Protein AF-A0A0A7EUL0-F1 (afdb_monomer_lite)

pLDDT: mean 91.89, std 4.51, range [74.25, 96.5]

Structure (mmCIF, N/CA/C/O backbone):
data_AF-A0A0A7EUL0-F1
#
_entry.id   AF-A0A0A7EUL0-F1
#
loop_
_atom_site.group_PDB
_atom_site.id
_atom_site.type_symbol
_atom_sit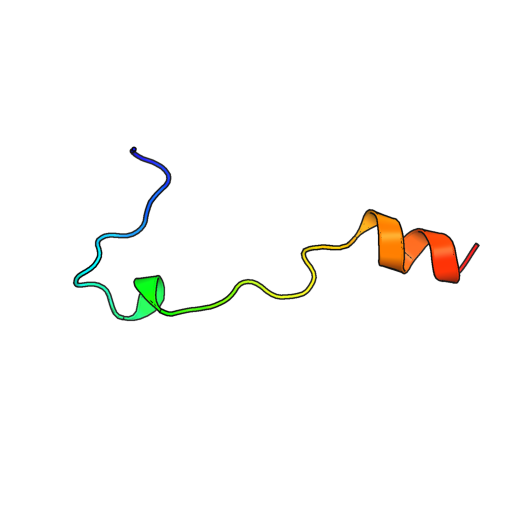e.label_atom_id
_atom_site.label_alt_id
_atom_site.label_comp_id
_atom_site.label_asym_id
_atom_site.label_entity_id
_atom_site.label_seq_id
_atom_site.pdbx_PDB_ins_code
_atom_site.Cartn_x
_atom_site.Cartn_y
_atom_site.Cartn_z
_atom_site.occupancy
_atom_site.B_iso_or_equiv
_atom_site.auth_seq_id
_atom_site.auth_comp_id
_atom_site.auth_asym_id
_atom_site.auth_atom_id
_atom_site.pdbx_PDB_model_num
ATOM 1 N N . ASN A 1 1 ? -1.455 11.922 -11.526 1.00 83.25 1 ASN A N 1
ATOM 2 C CA . ASN A 1 1 ? -1.626 12.078 -10.066 1.00 83.25 1 ASN A CA 1
ATOM 3 C C . ASN A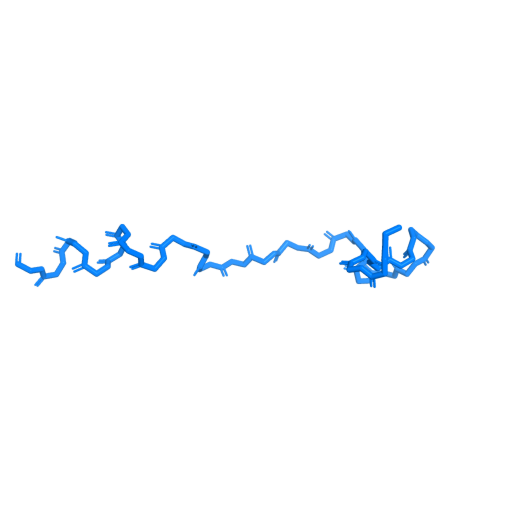 1 1 ? -0.352 11.559 -9.415 1.00 83.25 1 ASN A C 1
ATOM 5 O O . ASN A 1 1 ? -0.064 10.387 -9.624 1.00 83.25 1 ASN A O 1
ATOM 9 N N . PRO A 1 2 ? 0.428 12.398 -8.714 1.00 86.31 2 PRO A N 1
ATOM 10 C CA . PRO A 1 2 ? 1.696 11.984 -8.103 1.00 86.31 2 PRO A CA 1
ATOM 11 C C . PRO A 1 2 ? 1.541 10.894 -7.026 1.00 86.31 2 PRO A C 1
ATOM 13 O O . PRO A 1 2 ? 2.523 10.256 -6.676 1.00 86.31 2 PRO A O 1
ATOM 16 N N . ASN A 1 3 ? 0.318 10.637 -6.545 1.00 90.81 3 ASN A N 1
ATOM 17 C CA . ASN A 1 3 ? 0.021 9.596 -5.554 1.00 90.81 3 ASN A CA 1
ATOM 18 C C . ASN A 1 3 ? -0.238 8.203 -6.160 1.00 90.81 3 ASN A C 1
ATOM 20 O O . ASN A 1 3 ? -0.626 7.289 -5.438 1.00 90.81 3 ASN A O 1
ATOM 24 N N . LEU A 1 4 ? -0.088 8.030 -7.478 1.00 90.31 4 LEU A N 1
ATOM 25 C CA . LEU A 1 4 ? -0.277 6.739 -8.142 1.00 90.31 4 LEU A CA 1
ATOM 26 C C . LEU A 1 4 ? 1.070 6.122 -8.504 1.00 90.31 4 LEU A C 1
ATOM 28 O O . LEU A 1 4 ? 1.935 6.779 -9.083 1.00 90.31 4 LEU A O 1
ATOM 32 N N . ILE A 1 5 ? 1.214 4.832 -8.215 1.00 94.38 5 ILE A N 1
ATOM 33 C CA . ILE A 1 5 ? 2.340 4.033 -8.693 1.00 94.38 5 ILE A CA 1
ATOM 34 C C . ILE A 1 5 ? 2.229 3.892 -10.218 1.00 94.38 5 ILE A C 1
ATOM 36 O O . ILE A 1 5 ? 1.131 3.737 -10.757 1.00 94.38 5 ILE A O 1
ATOM 40 N N . SER A 1 6 ? 3.369 3.939 -10.918 1.00 94.88 6 SER A N 1
ATOM 41 C CA . SER A 1 6 ? 3.419 3.696 -12.365 1.00 94.88 6 SER A CA 1
ATOM 42 C C . SER A 1 6 ? 2.755 2.354 -12.721 1.00 94.88 6 SER A C 1
ATOM 44 O O . SER A 1 6 ? 3.114 1.343 -12.110 1.00 94.88 6 SER A O 1
ATOM 46 N N . PRO A 1 7 ? 1.860 2.292 -13.728 1.00 94.50 7 PRO A N 1
ATOM 47 C CA . PRO A 1 7 ? 1.175 1.053 -14.116 1.00 94.50 7 PRO A CA 1
ATOM 48 C C . PRO A 1 7 ? 2.110 -0.093 -14.523 1.00 94.50 7 PRO A C 1
ATOM 50 O O . PRO A 1 7 ? 1.760 -1.257 -14.376 1.00 94.50 7 PRO A O 1
ATOM 53 N N . ALA A 1 8 ? 3.310 0.222 -15.022 1.00 96.06 8 ALA A N 1
ATOM 54 C CA . ALA A 1 8 ? 4.306 -0.782 -15.399 1.00 96.06 8 ALA A CA 1
ATOM 55 C C . ALA A 1 8 ? 5.043 -1.398 -14.192 1.00 96.06 8 ALA A C 1
ATOM 57 O O . ALA A 1 8 ? 5.792 -2.359 -14.341 1.00 96.06 8 ALA A O 1
ATOM 58 N N . SER A 1 9 ? 4.871 -0.839 -12.993 1.00 96.50 9 SER A N 1
ATOM 59 C CA . SER A 1 9 ? 5.480 -1.373 -11.780 1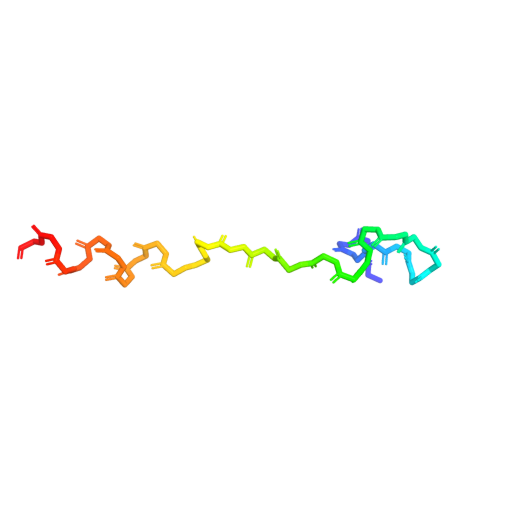.00 96.50 9 SER A CA 1
ATOM 60 C C . SER A 1 9 ? 4.704 -2.584 -11.266 1.00 96.50 9 SER A C 1
ATOM 62 O O . SER A 1 9 ? 3.479 -2.533 -11.168 1.00 96.50 9 SER A O 1
ATOM 64 N N . VAL A 1 10 ? 5.406 -3.628 -10.819 1.00 96.25 10 VAL A N 1
ATOM 65 C CA . VAL A 1 10 ? 4.806 -4.787 -10.124 1.00 96.25 10 VAL A CA 1
ATOM 66 C C . VAL A 1 10 ? 3.979 -4.345 -8.908 1.00 96.25 10 VAL A C 1
ATOM 68 O O . VAL A 1 10 ? 2.916 -4.903 -8.633 1.00 96.2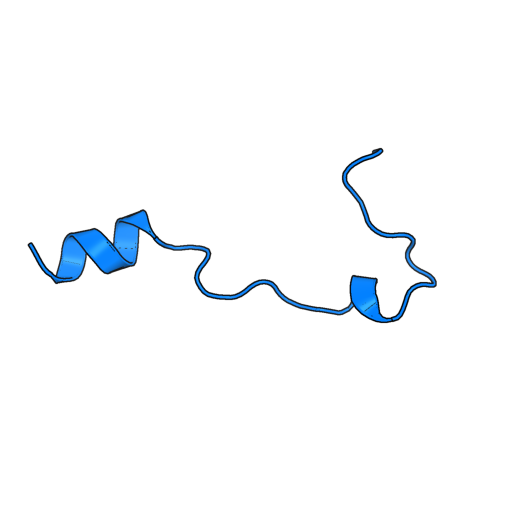5 10 VAL A O 1
ATOM 71 N N . PHE A 1 11 ? 4.416 -3.287 -8.218 1.00 95.25 11 PHE A N 1
ATOM 72 C CA . PHE A 1 11 ? 3.729 -2.745 -7.044 1.00 95.25 11 PHE A CA 1
ATOM 73 C C . PHE A 1 11 ? 2.356 -2.142 -7.367 1.00 95.25 11 PHE A C 1
ATOM 75 O O . PHE A 1 11 ? 1.525 -2.019 -6.475 1.00 95.25 11 PHE A O 1
ATOM 82 N N . SER A 1 12 ? 2.072 -1.805 -8.630 1.00 94.81 12 SER A N 1
ATOM 83 C CA . SER A 1 12 ? 0.763 -1.264 -9.030 1.00 94.81 12 SER A CA 1
ATOM 84 C C . SER A 1 12 ? -0.381 -2.275 -8.876 1.00 94.81 12 SER A C 1
ATOM 86 O O . SER A 1 12 ? -1.538 -1.885 -8.740 1.00 94.81 12 SER A O 1
ATOM 88 N N . SER A 1 13 ? -0.062 -3.574 -8.855 1.00 94.31 13 SER A N 1
ATOM 89 C CA . SER A 1 13 ? -1.033 -4.658 -8.661 1.00 94.31 13 SER A CA 1
ATOM 90 C C . SER A 1 13 ? -1.253 -5.018 -7.189 1.00 94.31 13 SER A C 1
ATOM 92 O O . SER A 1 13 ? -2.145 -5.807 -6.875 1.00 94.31 13 SER A O 1
ATOM 94 N N . TRP A 1 14 ? -0.446 -4.469 -6.276 1.00 94.19 14 TRP A N 1
ATOM 95 C CA . TRP A 1 14 ? -0.545 -4.782 -4.854 1.00 94.19 14 TRP A CA 1
ATOM 96 C C . TRP A 1 14 ? -1.789 -4.137 -4.241 1.00 94.19 14 TRP A C 1
ATOM 98 O O . TRP A 1 14 ? -2.161 -3.007 -4.561 1.00 94.19 14 TRP A O 1
ATOM 108 N N . LYS A 1 15 ? -2.441 -4.867 -3.333 1.00 91.94 15 LYS A N 1
ATOM 109 C CA . LYS A 1 15 ? -3.578 -4.370 -2.555 1.00 91.94 15 LYS A CA 1
ATOM 110 C C . LYS A 1 15 ? -3.116 -4.033 -1.145 1.00 91.94 15 LYS A C 1
ATOM 112 O O . LYS A 1 15 ? -2.448 -4.837 -0.502 1.00 91.94 15 LYS A O 1
ATOM 117 N N . VAL A 1 16 ? -3.492 -2.849 -0.671 1.00 90.19 16 VAL A N 1
ATOM 118 C CA . VAL A 1 16 ? -3.297 -2.459 0.727 1.00 90.19 16 VAL A CA 1
ATOM 119 C C . VAL A 1 16 ? -4.376 -3.143 1.560 1.00 90.19 16 VAL A C 1
ATOM 121 O O . VAL A 1 16 ? -5.559 -3.051 1.233 1.00 90.19 16 VAL A O 1
ATOM 124 N N . ILE A 1 17 ? -3.962 -3.842 2.613 1.00 88.81 17 ILE A N 1
ATOM 125 C CA . ILE A 1 17 ? -4.859 -4.447 3.604 1.00 88.81 17 ILE A CA 1
ATOM 126 C C . ILE A 1 17 ? -4.935 -3.567 4.854 1.00 88.81 17 ILE A C 1
ATOM 128 O O . ILE A 1 17 ? -4.172 -2.613 4.997 1.00 88.81 17 ILE A O 1
ATOM 132 N N . CYS A 1 18 ? -5.855 -3.894 5.761 1.00 87.94 18 CYS A N 1
ATOM 133 C CA . CYS A 1 18 ? -6.057 -3.172 7.019 1.00 87.94 18 CYS A CA 1
ATOM 134 C C . CYS A 1 18 ? -6.448 -1.689 6.844 1.00 87.94 18 CYS A C 1
ATOM 136 O O . CYS A 1 18 ? -6.153 -0.854 7.693 1.00 87.94 18 CYS A O 1
ATOM 138 N N . THR A 1 19 ? -7.137 -1.348 5.752 1.00 93.38 19 THR A N 1
ATOM 139 C CA . THR A 1 19 ? -7.574 0.031 5.463 1.00 93.38 19 THR A CA 1
ATOM 140 C C . THR A 1 19 ? -8.769 0.486 6.303 1.00 93.38 19 THR A C 1
ATOM 142 O O . THR A 1 19 ? -9.105 1.664 6.297 1.00 93.38 19 THR A O 1
ATOM 145 N N . LEU A 1 20 ? -9.419 -0.435 7.017 1.00 94.19 20 LEU A N 1
ATOM 146 C CA . LEU A 1 20 ? -10.666 -0.216 7.756 1.00 94.19 20 LEU A CA 1
ATOM 147 C C . LEU A 1 20 ? -10.408 -0.040 9.261 1.00 94.19 20 LEU A C 1
ATOM 149 O O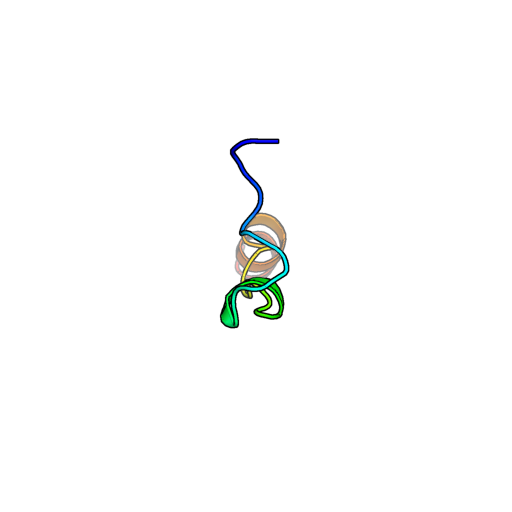 . LEU A 1 20 ? -11.095 -0.625 10.089 1.00 94.19 20 LEU A O 1
ATOM 153 N N . SER A 1 21 ? -9.386 0.746 9.617 1.00 92.12 21 SER A N 1
ATOM 154 C CA . SER A 1 21 ? -8.942 0.935 11.012 1.00 92.12 21 SER A CA 1
ATOM 155 C C . SER A 1 21 ? -10.082 1.339 11.956 1.00 92.12 21 SER A C 1
ATOM 157 O O . SER A 1 21 ? -10.238 0.750 13.021 1.00 92.12 21 SER A O 1
ATOM 159 N N . GLU A 1 22 ? -10.926 2.289 11.544 1.00 94.06 22 GLU A N 1
ATOM 160 C CA . GLU A 1 22 ? -12.083 2.735 12.332 1.00 94.06 22 GLU A CA 1
ATOM 161 C C . GLU A 1 22 ? -13.082 1.599 12.595 1.00 94.06 22 GLU A C 1
ATOM 163 O O .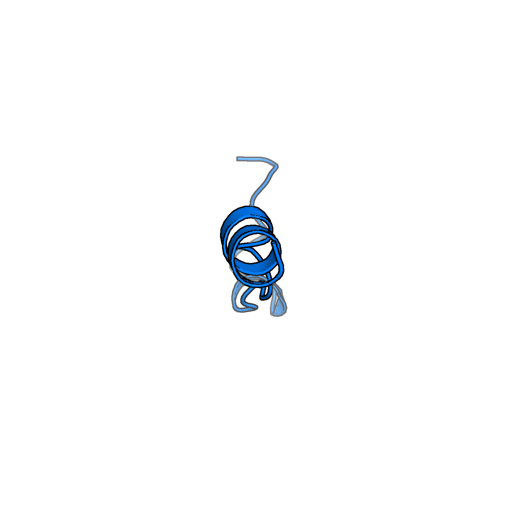 GLU A 1 22 ? -13.511 1.398 13.729 1.00 94.06 22 GLU A O 1
ATOM 168 N N . GLU A 1 23 ? -13.388 0.800 11.570 1.00 94.00 23 GLU A N 1
ATOM 169 C CA . GLU A 1 23 ? -14.288 -0.345 11.694 1.00 94.00 23 GLU A CA 1
ATOM 170 C C . GLU A 1 23 ? -13.716 -1.403 12.641 1.00 94.00 23 GLU A C 1
ATOM 172 O O . GLU A 1 23 ? -14.432 -1.894 13.511 1.00 94.00 23 GLU A O 1
ATOM 177 N N . TYR A 1 24 ? -12.429 -1.737 12.518 1.00 91.88 24 TYR A N 1
ATOM 178 C CA . TYR A 1 24 ? -11.789 -2.705 13.409 1.00 91.88 24 TYR A CA 1
ATOM 179 C C . TYR A 1 24 ? -11.802 -2.231 14.861 1.00 91.88 24 TYR A C 1
ATOM 181 O O . TYR A 1 24 ? -12.206 -2.988 15.737 1.00 91.88 24 TYR A O 1
ATOM 189 N N . ASN A 1 25 ? -11.450 -0.969 15.110 1.00 93.06 25 ASN A N 1
ATOM 190 C CA . ASN A 1 25 ? -11.424 -0.412 16.462 1.00 93.06 25 ASN A CA 1
ATOM 191 C C . ASN A 1 25 ? -12.824 -0.344 17.091 1.00 93.06 25 ASN A C 1
ATOM 193 O O . ASN A 1 25 ? -12.957 -0.542 18.293 1.00 93.06 25 ASN A O 1
ATOM 197 N N . SER A 1 26 ? -13.872 -0.105 16.293 1.00 94.81 26 SER A N 1
ATOM 198 C CA . SER A 1 26 ? -15.258 -0.057 16.783 1.00 94.81 26 SER A CA 1
ATOM 199 C C . SER A 1 26 ? -15.785 -1.399 17.306 1.00 94.81 26 SER A C 1
ATOM 201 O O . SER A 1 26 ? -16.727 -1.417 18.089 1.00 94.81 26 SER A O 1
ATOM 203 N N . ARG A 1 27 ? -15.192 -2.522 16.878 1.00 92.69 27 ARG A N 1
ATOM 204 C CA . ARG A 1 27 ? -15.600 -3.880 17.277 1.00 92.69 27 ARG A CA 1
ATOM 205 C C . ARG A 1 27 ? -14.998 -4.327 18.610 1.00 92.69 27 ARG A C 1
ATOM 207 O O . ARG A 1 27 ? -15.508 -5.271 19.202 1.00 92.69 27 ARG A O 1
ATOM 214 N N . GLU A 1 28 ? -13.928 -3.669 19.046 1.00 89.75 28 GLU A N 1
ATOM 215 C CA . GLU A 1 28 ? -13.236 -3.950 20.311 1.00 89.75 28 GLU A CA 1
ATOM 216 C C . GLU A 1 28 ? -13.766 -3.103 21.485 1.00 89.75 28 GLU A C 1
ATOM 218 O O . GLU A 1 28 ? -13.353 -3.321 22.624 1.00 89.75 28 GLU A O 1
ATOM 223 N N . ALA A 1 29 ? -14.622 -2.110 21.209 1.00 74.25 29 ALA A N 1
ATOM 224 C CA . ALA A 1 29 ? -15.100 -1.109 22.168 1.00 74.25 29 ALA A CA 1
ATOM 225 C C . ALA A 1 29 ? -16.336 -1.546 22.971 1.00 74.25 29 ALA A C 1
ATOM 227 O O . ALA A 1 29 ? -17.182 -2.295 22.429 1.00 74.25 29 ALA A O 1
#

Organism: NCBI:txid8142

Sequence (29 aa):
NPNLISPASVFSSWKVICTLSEEYNSREA

Radius of gyration: 14.24 Å; chains: 1; bounding box: 21×17×38 Å

Secondary structure (DSSP, 8-state):
-TTS--TTSGGGGPPPP---HHHHHHH--

Foldseek 3Di:
DVPADDPPDPCNPDDDPPPPVVVVVVVVD